Protein AF-A0A165A162-F1 (afdb_monomer)

Sequence (117 aa):
MTGFVLEFKRNYSPAMTTEPYEMFPIGEVSADNVADSTSNEQSIDDRPQDNLEHQASQIPPPRISENFRAPVNNTTNRRCQEWTTDYVRRLVDRGIIGAEALEIVQSKRDPPSHGIF

Foldseek 3Di:
DQFDADKDKPLDDPVPDPDDDDDDDLFDFPCQQPDDDPDNDIDMDRDDDGNLSVLLNPQDGGGHAPDPQDFADPPRRHDPLNSVLVSQVSCCVVVRGPPSSNVRSVVPDDGSNPPRD

Nearest PDB structures (foldseek):
  4ow3-assembly1_A  TM=2.867E-01  e=7.944E+00  Bacillus thermoproteolyticus

Structure (mmCIF, N/CA/C/O backbone):
data_AF-A0A165A162-F1
#
_entry.id   AF-A0A165A162-F1
#
loop_
_atom_site.group_PDB
_atom_site.id
_atom_site.type_symbol
_atom_site.label_atom_id
_atom_site.label_alt_id
_atom_site.label_comp_id
_atom_site.label_asym_id
_atom_site.label_entity_id
_atom_site.label_seq_id
_atom_site.pdbx_PDB_ins_code
_atom_site.Cartn_x
_atom_site.Cartn_y
_atom_site.Cartn_z
_atom_site.occupancy
_atom_site.B_iso_or_equiv
_atom_site.auth_seq_id
_atom_site.auth_comp_id
_atom_site.auth_asym_id
_atom_site.auth_atom_id
_atom_site.pdbx_PDB_model_num
ATOM 1 N N . MET A 1 1 ? 20.531 -2.795 6.916 1.00 46.84 1 MET A N 1
ATOM 2 C CA . MET A 1 1 ? 19.401 -3.147 6.031 1.00 46.84 1 MET A CA 1
ATOM 3 C C . MET A 1 1 ? 19.727 -2.645 4.638 1.00 46.84 1 MET A C 1
ATOM 5 O O . MET A 1 1 ? 20.067 -1.480 4.507 1.00 46.84 1 MET A O 1
ATOM 9 N N . THR A 1 2 ? 19.694 -3.513 3.631 1.00 56.12 2 THR A N 1
ATOM 10 C CA . THR A 1 2 ? 19.999 -3.184 2.227 1.00 56.12 2 THR A CA 1
ATOM 11 C C . THR A 1 2 ? 18.777 -3.557 1.383 1.00 56.12 2 THR A C 1
ATOM 13 O O . THR A 1 2 ? 18.677 -4.667 0.868 1.00 56.12 2 THR A O 1
ATOM 16 N N . GLY A 1 3 ? 17.787 -2.660 1.341 1.00 70.25 3 GLY A N 1
ATOM 17 C CA . GLY A 1 3 ? 16.487 -2.852 0.684 1.00 70.25 3 GLY A CA 1
ATOM 18 C C . GLY A 1 3 ? 15.443 -1.844 1.178 1.00 70.25 3 GLY A C 1
ATOM 19 O O . GLY A 1 3 ? 15.779 -0.962 1.968 1.00 70.25 3 GLY A O 1
ATOM 20 N N . PHE A 1 4 ? 14.194 -1.983 0.726 1.00 80.81 4 PHE A N 1
ATOM 21 C CA . PHE A 1 4 ? 13.066 -1.197 1.234 1.00 80.81 4 PHE A CA 1
ATOM 22 C C . PHE A 1 4 ? 12.496 -1.827 2.511 1.00 80.81 4 PHE A C 1
ATOM 24 O O . PHE A 1 4 ? 12.559 -3.044 2.697 1.00 80.81 4 PHE A O 1
ATOM 31 N N . VAL A 1 5 ? 11.921 -0.997 3.379 1.00 86.94 5 VAL A N 1
ATOM 32 C CA . VAL A 1 5 ? 11.206 -1.415 4.591 1.00 86.94 5 VAL A CA 1
ATOM 33 C C . VAL A 1 5 ? 9.775 -0.884 4.531 1.00 86.94 5 VAL A C 1
ATOM 35 O O . VAL A 1 5 ? 9.530 0.163 3.932 1.00 86.94 5 VAL A O 1
ATOM 38 N N . LEU A 1 6 ? 8.825 -1.643 5.080 1.00 91.56 6 LEU A N 1
ATOM 39 C CA . LEU A 1 6 ? 7.448 -1.183 5.235 1.00 91.56 6 LE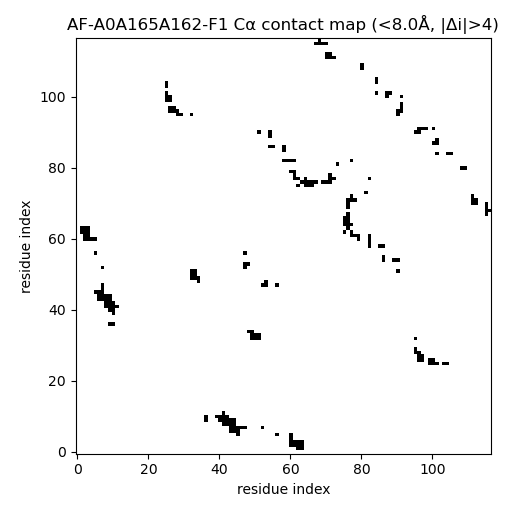U A CA 1
ATOM 40 C C . LEU A 1 6 ? 7.364 -0.321 6.494 1.00 91.56 6 LEU A C 1
ATOM 42 O O . LEU A 1 6 ? 7.718 -0.788 7.572 1.00 91.56 6 LEU A O 1
ATOM 46 N N . GLU A 1 7 ? 6.877 0.904 6.340 1.00 94.06 7 GLU A N 1
ATOM 47 C CA . GLU A 1 7 ? 6.670 1.851 7.433 1.00 94.06 7 GLU A CA 1
ATOM 48 C C . GLU A 1 7 ? 5.220 2.330 7.432 1.00 94.06 7 GLU A C 1
ATOM 50 O O . GLU A 1 7 ? 4.648 2.621 6.376 1.00 94.06 7 GLU A O 1
ATOM 55 N N . PHE A 1 8 ? 4.653 2.467 8.624 1.00 93.38 8 PHE A N 1
ATOM 56 C CA . PHE A 1 8 ? 3.365 3.094 8.862 1.00 93.38 8 PHE A CA 1
ATOM 57 C C . PHE A 1 8 ? 3.596 4.484 9.444 1.00 93.38 8 PHE A C 1
ATOM 59 O O . PHE A 1 8 ? 4.227 4.648 10.490 1.00 93.38 8 PHE A O 1
ATOM 66 N N . LYS A 1 9 ? 3.099 5.503 8.741 1.00 92.25 9 LYS A N 1
ATOM 67 C CA . LYS A 1 9 ? 3.193 6.904 9.162 1.00 92.25 9 LYS A CA 1
ATOM 68 C C . LYS A 1 9 ? 1.881 7.313 9.825 1.00 92.25 9 LYS A C 1
ATOM 70 O O . LYS A 1 9 ? 0.869 7.470 9.145 1.00 92.25 9 LYS A O 1
ATOM 75 N N . ARG A 1 10 ? 1.892 7.489 11.145 1.00 92.06 10 ARG A N 1
ATOM 76 C CA . ARG A 1 10 ? 0.715 7.871 11.939 1.00 92.06 10 ARG A CA 1
ATOM 77 C C . ARG A 1 10 ? 0.502 9.378 11.883 1.00 92.06 10 ARG A C 1
ATOM 79 O O . ARG A 1 10 ? 1.471 10.137 11.920 1.00 92.06 10 ARG A O 1
ATOM 86 N N . AS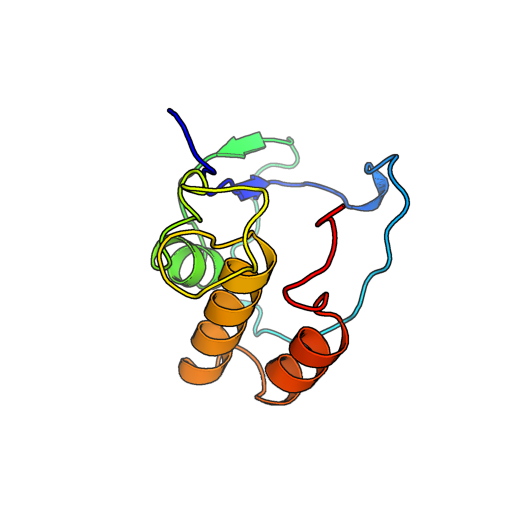N A 1 11 ? -0.760 9.809 11.809 1.00 90.12 11 ASN A N 1
ATOM 87 C CA . ASN A 1 11 ? -1.153 11.228 11.768 1.00 90.12 11 ASN A CA 1
ATOM 88 C C . ASN A 1 11 ? -0.425 12.042 10.679 1.00 90.12 11 ASN A C 1
ATOM 90 O O . ASN A 1 11 ? -0.198 13.250 10.804 1.00 90.12 11 ASN A O 1
ATOM 94 N N . TYR A 1 12 ? -0.018 11.367 9.604 1.00 89.44 12 TYR A N 1
ATOM 95 C CA . TYR A 1 12 ? 0.668 11.990 8.488 1.00 89.44 12 TYR A CA 1
ATOM 96 C C . TYR A 1 12 ? -0.342 12.662 7.561 1.00 89.44 12 TYR A C 1
ATOM 98 O O . TYR A 1 12 ? -1.301 12.038 7.111 1.00 89.44 12 TYR A O 1
ATOM 106 N N . SER A 1 13 ? -0.101 13.935 7.247 1.00 87.81 13 SER A N 1
ATOM 107 C CA . SER A 1 13 ? -0.890 14.671 6.264 1.00 87.81 13 SER A CA 1
ATOM 108 C C . SER A 1 13 ? -0.134 14.739 4.936 1.00 87.81 13 SER A C 1
ATOM 110 O O . SER A 1 13 ? 0.971 15.290 4.909 1.00 87.81 13 SER A O 1
ATOM 112 N N . PRO A 1 14 ? -0.719 14.268 3.817 1.00 86.44 14 PRO A N 1
ATOM 113 C CA . PRO A 1 14 ? -0.118 14.410 2.490 1.00 86.44 14 PRO A CA 1
ATOM 114 C C . PRO A 1 14 ? 0.217 15.860 2.116 1.00 86.44 14 PRO A C 1
ATOM 116 O O . PRO A 1 14 ? 1.162 16.095 1.367 1.00 86.44 14 PRO A O 1
ATOM 119 N N . ALA A 1 15 ? -0.493 16.844 2.687 1.00 87.12 15 ALA A N 1
ATOM 120 C CA . ALA A 1 15 ? -0.229 18.271 2.488 1.00 87.12 15 ALA A CA 1
ATOM 121 C C . ALA A 1 15 ? 1.154 18.727 2.992 1.00 87.12 15 ALA A C 1
ATOM 123 O O . ALA A 1 15 ? 1.602 19.815 2.647 1.00 87.12 15 ALA A O 1
ATOM 124 N N . MET A 1 16 ? 1.833 17.909 3.800 1.00 85.69 16 MET A N 1
ATOM 125 C CA . MET A 1 16 ? 3.195 18.175 4.267 1.00 85.69 16 MET A CA 1
ATOM 126 C C . MET A 1 16 ? 4.270 17.766 3.254 1.00 85.69 16 MET A C 1
ATOM 128 O O . MET A 1 16 ? 5.442 18.085 3.450 1.00 85.69 16 MET A O 1
ATOM 132 N N . THR A 1 17 ? 3.898 17.053 2.189 1.00 86.62 17 THR A N 1
ATOM 133 C CA . THR A 1 17 ? 4.817 16.676 1.109 1.00 86.62 17 THR A CA 1
ATOM 134 C C . THR A 1 17 ? 5.172 17.908 0.288 1.00 86.62 17 THR A C 1
ATOM 136 O O . THR A 1 17 ? 4.288 18.592 -0.223 1.00 86.62 17 THR A O 1
ATOM 139 N N . THR A 1 18 ? 6.466 18.195 0.158 1.00 88.31 18 THR A N 1
ATOM 140 C CA . THR A 1 18 ? 6.972 19.303 -0.670 1.00 88.31 18 THR A CA 1
ATOM 141 C C . THR A 1 18 ? 7.130 18.913 -2.136 1.00 88.31 18 THR A C 1
ATOM 143 O O . THR A 1 18 ? 7.099 19.774 -3.014 1.00 88.31 18 THR A O 1
ATOM 146 N N . GLU A 1 19 ? 7.311 17.623 -2.406 1.00 90.00 19 GLU A N 1
ATOM 147 C CA . GLU A 1 19 ? 7.393 17.076 -3.755 1.00 90.00 19 GLU A CA 1
ATOM 148 C C . GLU A 1 19 ? 6.014 17.125 -4.432 1.00 90.00 19 GLU A C 1
ATOM 150 O O . GLU A 1 19 ? 5.007 16.829 -3.785 1.00 90.00 19 GLU A O 1
ATOM 155 N N . PRO A 1 20 ? 5.934 17.482 -5.727 1.00 89.94 20 PRO A N 1
ATOM 156 C CA . PRO A 1 20 ? 4.675 17.455 -6.459 1.00 89.94 20 PRO A CA 1
ATOM 157 C C . PRO A 1 20 ? 4.066 16.051 -6.469 1.00 89.94 20 PRO A C 1
ATOM 159 O O . PRO A 1 20 ? 4.744 15.079 -6.804 1.00 89.94 20 PRO A O 1
ATOM 162 N N . TYR A 1 21 ? 2.777 15.957 -6.153 1.00 89.94 21 TYR A N 1
ATOM 163 C CA . TYR A 1 21 ? 2.033 14.703 -6.177 1.00 89.94 21 TYR A CA 1
ATO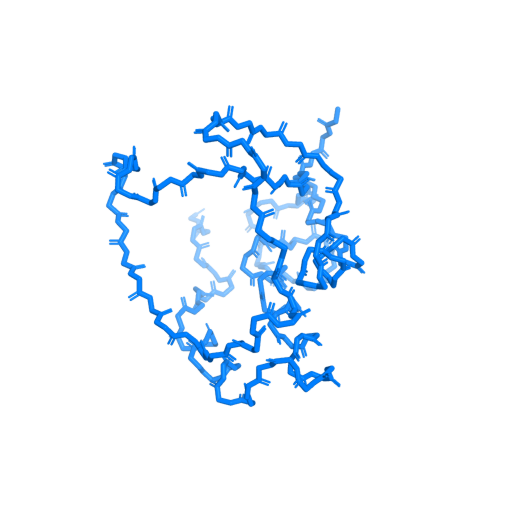M 164 C C . TYR A 1 21 ? 0.624 14.900 -6.735 1.00 89.94 21 TYR A C 1
ATOM 166 O O . TYR A 1 21 ? 0.083 16.006 -6.753 1.00 89.94 21 TYR A O 1
ATOM 174 N N . GLU A 1 22 ? 0.022 13.794 -7.161 1.00 90.88 22 GLU A N 1
ATOM 175 C CA . GLU A 1 22 ? -1.383 13.709 -7.543 1.00 90.88 22 GLU A CA 1
ATOM 176 C C . GLU A 1 22 ? -2.049 12.608 -6.712 1.00 90.88 22 GLU A C 1
ATOM 178 O O . GLU A 1 22 ? -1.437 11.575 -6.431 1.00 90.88 22 GLU A O 1
ATOM 183 N N . MET A 1 23 ? -3.293 12.838 -6.288 1.00 91.56 23 MET A N 1
ATOM 184 C CA . MET A 1 23 ? -4.076 11.856 -5.539 1.00 91.56 23 MET A CA 1
ATOM 185 C C . MET A 1 23 ? -5.157 11.264 -6.430 1.00 91.56 23 MET A C 1
ATOM 187 O O . MET A 1 23 ? -5.980 11.989 -6.985 1.00 91.56 23 MET A O 1
ATOM 191 N N . PHE A 1 24 ? -5.183 9.937 -6.505 1.00 92.94 24 PHE A N 1
ATOM 192 C CA . PHE A 1 24 ? -6.219 9.190 -7.203 1.00 92.94 24 PHE A CA 1
ATOM 193 C C . PHE A 1 24 ? -7.001 8.349 -6.192 1.00 92.94 24 PHE A C 1
ATOM 195 O O . PHE A 1 24 ? -6.400 7.479 -5.557 1.00 92.94 24 PHE A O 1
ATOM 202 N N . PRO A 1 25 ? -8.315 8.578 -6.019 1.00 94.38 25 PRO A N 1
ATOM 203 C CA . PRO A 1 25 ? -9.138 7.683 -5.218 1.00 94.38 25 PRO A CA 1
ATOM 204 C C . PRO A 1 25 ? -9.234 6.331 -5.931 1.00 94.38 25 PRO A C 1
ATOM 206 O O . PRO A 1 25 ? -9.555 6.277 -7.116 1.00 94.38 25 PRO A O 1
ATOM 209 N N . ILE A 1 26 ? -8.932 5.248 -5.214 1.00 95.81 26 ILE A N 1
ATOM 210 C CA . ILE A 1 26 ? -8.974 3.882 -5.764 1.00 95.81 26 ILE A CA 1
ATOM 211 C C . ILE A 1 26 ? -10.162 3.064 -5.250 1.00 95.81 26 ILE A C 1
ATOM 213 O O . ILE A 1 26 ? -10.449 2.016 -5.809 1.00 95.81 26 ILE A O 1
ATOM 217 N N . GLY A 1 27 ? -10.836 3.520 -4.193 1.00 93.94 27 GLY A N 1
ATOM 218 C CA . GLY A 1 27 ? -11.974 2.831 -3.595 1.00 93.94 27 GLY A CA 1
ATOM 219 C C . GLY A 1 27 ? -12.322 3.385 -2.217 1.00 93.94 27 GLY A C 1
ATOM 220 O O . GLY A 1 27 ? -11.629 4.258 -1.689 1.00 93.94 27 GLY A O 1
ATOM 221 N N . GLU A 1 28 ? -13.392 2.850 -1.644 1.00 94.56 28 GLU A N 1
ATOM 222 C CA . GLU A 1 28 ? -13.843 3.140 -0.283 1.00 94.56 28 GLU A CA 1
ATOM 223 C C . GLU A 1 28 ? -13.590 1.931 0.618 1.00 94.56 28 GLU A C 1
ATOM 225 O O . GLU A 1 28 ? -13.571 0.790 0.153 1.00 94.56 28 GLU A O 1
ATOM 230 N N . VAL A 1 29 ? -13.399 2.178 1.914 1.00 94.75 29 VAL A N 1
ATOM 231 C CA . VAL A 1 29 ? -13.195 1.130 2.916 1.00 94.75 29 VAL A CA 1
ATOM 232 C C . VAL A 1 29 ? -14.173 1.321 4.070 1.00 94.75 29 VAL A C 1
ATOM 234 O O . VAL A 1 29 ? -14.445 2.455 4.465 1.00 94.75 29 VAL A O 1
ATOM 237 N N . SER A 1 30 ? -14.694 0.226 4.636 1.00 94.88 30 SER A N 1
ATOM 238 C CA . SER A 1 30 ? -15.452 0.322 5.893 1.00 94.88 30 SE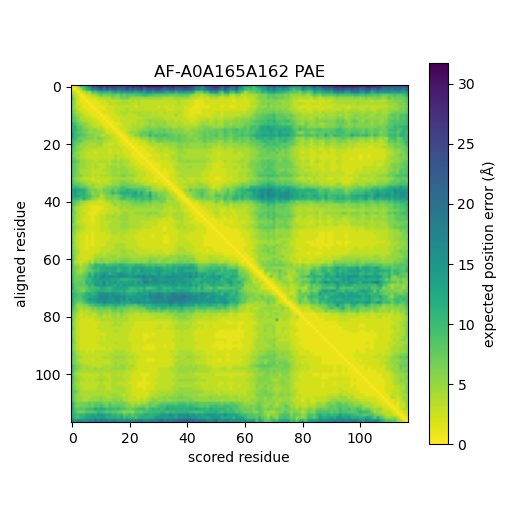R A CA 1
ATOM 239 C C . SER A 1 30 ? -14.541 0.827 7.010 1.00 94.88 30 SER A C 1
ATOM 241 O O . SER A 1 30 ? -13.411 0.347 7.138 1.00 94.88 30 SER A O 1
ATOM 243 N N . ALA A 1 31 ? -15.068 1.722 7.849 1.00 94.06 31 ALA A N 1
ATOM 244 C CA . ALA A 1 31 ? -14.395 2.207 9.050 1.00 94.06 31 ALA A CA 1
ATOM 245 C C . ALA A 1 31 ? -13.961 1.061 9.982 1.00 94.06 31 ALA A C 1
ATOM 247 O O . ALA A 1 31 ? -12.938 1.179 10.638 1.00 94.06 31 ALA A O 1
ATOM 248 N N . ASP A 1 32 ? -14.647 -0.088 9.963 1.00 93.62 32 ASP A N 1
ATOM 249 C CA . ASP A 1 32 ? -14.261 -1.272 10.751 1.00 93.62 32 ASP A CA 1
ATOM 250 C C . ASP A 1 32 ? -12.872 -1.832 10.386 1.00 93.62 32 ASP A C 1
ATOM 252 O O . ASP A 1 32 ? -12.287 -2.609 11.140 1.00 93.62 32 ASP A O 1
ATOM 256 N N . ASN A 1 33 ? -12.344 -1.478 9.209 1.00 92.88 33 ASN A N 1
ATOM 257 C CA . ASN A 1 33 ? -11.015 -1.890 8.759 1.00 92.88 33 ASN A CA 1
ATOM 258 C C . ASN A 1 33 ? -9.909 -0.899 9.137 1.00 92.88 33 ASN A C 1
ATOM 260 O O . ASN A 1 33 ? -8.746 -1.201 8.866 1.00 92.88 33 ASN A O 1
ATOM 264 N N . VAL A 1 34 ? -10.259 0.253 9.719 1.00 92.50 34 VAL A N 1
ATOM 265 C CA . VAL A 1 34 ? -9.350 1.361 10.030 1.00 92.50 34 VAL A CA 1
ATOM 266 C C . VAL A 1 34 ? -9.372 1.610 11.534 1.00 92.50 34 VAL A C 1
ATOM 268 O O . VAL A 1 34 ? -10.432 1.744 12.137 1.00 92.50 34 VAL A O 1
ATOM 271 N N . ALA A 1 35 ? -8.197 1.666 12.154 1.00 89.69 35 ALA A N 1
ATOM 272 C CA . ALA A 1 35 ? -8.089 2.010 13.565 1.00 89.69 35 ALA A CA 1
ATOM 273 C C . ALA A 1 35 ? -7.942 3.527 13.720 1.00 89.69 35 ALA A C 1
ATOM 275 O O . ALA A 1 35 ? -7.078 4.143 13.095 1.00 89.69 35 ALA A O 1
ATOM 276 N N . ASP A 1 36 ? -8.747 4.121 14.599 1.00 85.94 36 ASP A N 1
ATOM 277 C CA . ASP A 1 36 ? -8.574 5.520 14.975 1.00 85.94 36 ASP A CA 1
ATOM 278 C C . ASP A 1 36 ? -7.333 5.692 15.857 1.00 85.94 36 ASP A C 1
ATOM 280 O O . ASP A 1 36 ? -7.114 4.963 16.831 1.00 85.94 36 ASP A O 1
ATOM 284 N N . SER A 1 37 ? -6.521 6.699 15.537 1.00 82.12 37 SER A N 1
ATOM 285 C CA . SER A 1 37 ? -5.367 7.050 16.359 1.00 82.12 37 SER A CA 1
ATOM 286 C C . SER A 1 37 ? -5.817 7.676 17.681 1.00 82.12 37 SER A C 1
ATOM 288 O O . SER A 1 37 ? -6.615 8.610 17.712 1.00 82.12 37 SER A O 1
ATOM 290 N N . THR A 1 38 ? -5.249 7.206 18.793 1.00 83.00 38 THR A N 1
ATOM 291 C CA . THR A 1 38 ? -5.484 7.773 20.135 1.00 83.00 38 THR A CA 1
ATOM 292 C C . THR A 1 38 ? -4.618 9.001 20.432 1.00 83.00 38 THR A C 1
ATOM 294 O O . THR A 1 38 ? -4.837 9.686 21.431 1.00 83.00 38 THR A O 1
ATOM 297 N N . SER A 1 39 ? -3.636 9.286 19.573 1.00 84.81 39 SER A N 1
ATOM 298 C CA . SER A 1 39 ? -2.730 10.434 19.659 1.00 84.81 39 SER A CA 1
ATOM 299 C C . SER A 1 39 ? -2.826 11.290 18.399 1.00 84.81 39 SER A C 1
ATOM 301 O O . SER A 1 39 ? -3.081 10.768 17.317 1.00 84.81 39 SER A O 1
ATOM 303 N N . ASN A 1 40 ? -2.558 12.589 18.532 1.00 85.06 40 ASN A N 1
ATOM 304 C CA . ASN A 1 40 ? -2.413 13.515 17.403 1.00 85.06 40 ASN A CA 1
ATOM 305 C C . ASN A 1 40 ? -0.945 13.714 16.989 1.00 85.06 40 ASN A C 1
ATOM 307 O O . ASN A 1 40 ? -0.656 14.473 16.066 1.00 85.06 40 ASN A O 1
ATOM 311 N N . GLU A 1 41 ? -0.004 13.080 17.692 1.00 89.50 41 GLU A N 1
ATOM 312 C CA . GLU A 1 41 ? 1.421 13.203 17.400 1.00 89.50 41 GLU A CA 1
ATOM 313 C C . GLU A 1 41 ? 1.805 12.375 16.177 1.00 89.50 41 GLU A C 1
ATOM 315 O O . GLU A 1 41 ? 1.341 11.249 15.988 1.00 89.50 41 GLU A O 1
ATOM 320 N N . GLN A 1 42 ? 2.686 12.927 15.347 1.00 90.44 42 GLN A N 1
ATOM 321 C CA . GLN A 1 42 ? 3.234 12.191 14.218 1.00 90.44 42 GLN A CA 1
ATOM 322 C C . GLN A 1 42 ? 4.257 11.176 14.694 1.00 90.44 42 GLN A C 1
ATOM 324 O O . GLN A 1 42 ? 5.159 11.494 15.469 1.00 90.44 42 GLN A O 1
ATOM 329 N N . SER A 1 43 ? 4.144 9.964 14.174 1.00 91.44 43 SER A N 1
ATOM 330 C CA . SER A 1 43 ? 5.101 8.904 14.440 1.00 91.44 43 SER A CA 1
ATOM 331 C C . SER A 1 43 ? 5.275 8.018 13.216 1.00 91.44 43 SER A C 1
ATOM 333 O O . SER A 1 43 ? 4.453 8.005 12.296 1.00 91.44 43 SER A O 1
ATOM 335 N N . ILE A 1 44 ? 6.397 7.305 13.197 1.00 92.62 44 ILE A N 1
ATOM 336 C CA . ILE A 1 44 ? 6.708 6.290 12.199 1.00 92.62 44 ILE A CA 1
ATOM 337 C C . ILE A 1 44 ? 7.004 5.007 12.963 1.00 92.62 44 ILE A C 1
ATOM 339 O O . ILE A 1 44 ? 7.810 5.014 13.897 1.00 92.62 44 ILE A O 1
ATOM 343 N N . ASP A 1 45 ? 6.344 3.925 12.575 1.00 92.81 45 ASP A N 1
ATOM 344 C CA . ASP A 1 45 ? 6.556 2.594 13.131 1.00 92.81 45 ASP A CA 1
ATOM 345 C C . ASP A 1 45 ? 6.431 1.512 12.050 1.00 92.81 45 ASP A C 1
ATOM 347 O O . ASP A 1 45 ? 6.146 1.795 10.887 1.00 92.81 45 ASP A O 1
ATOM 351 N N . ASP A 1 46 ? 6.684 0.264 12.431 1.00 92.06 46 ASP A N 1
ATOM 352 C CA . ASP A 1 46 ? 6.606 -0.923 11.578 1.00 92.06 46 ASP A CA 1
ATOM 353 C C . ASP A 1 46 ? 5.555 -1.934 12.073 1.00 92.06 46 ASP A C 1
ATOM 355 O O . ASP A 1 46 ? 5.528 -3.088 11.633 1.00 92.06 46 ASP A O 1
ATOM 359 N N . ARG A 1 47 ? 4.681 -1.525 13.004 1.00 93.38 47 ARG A N 1
ATOM 360 C CA . ARG A 1 47 ? 3.736 -2.418 13.681 1.00 93.38 47 ARG A CA 1
ATOM 361 C C . ARG A 1 47 ? 2.326 -2.203 13.138 1.00 93.38 47 ARG A C 1
ATOM 363 O O . ARG A 1 47 ? 1.745 -1.158 13.409 1.00 93.38 47 ARG A O 1
ATOM 370 N N . PRO A 1 48 ? 1.742 -3.185 12.432 1.00 94.06 48 PRO A N 1
ATOM 371 C CA . PRO A 1 48 ? 0.384 -3.050 11.923 1.00 94.06 48 PRO A CA 1
ATOM 372 C C . PRO A 1 48 ? -0.633 -2.984 13.071 1.00 94.06 48 PRO A C 1
ATOM 374 O O . PRO A 1 48 ? -0.531 -3.755 14.029 1.00 94.06 48 PRO A O 1
ATOM 377 N N . GLN A 1 49 ? -1.599 -2.072 12.962 1.00 93.50 49 GLN A N 1
ATOM 378 C CA . GLN A 1 49 ? -2.657 -1.839 13.952 1.00 93.50 49 GLN A CA 1
ATOM 379 C C . GLN A 1 49 ? -4.047 -2.182 13.419 1.00 93.50 49 GLN A C 1
ATOM 381 O O . GLN A 1 49 ? -4.860 -2.748 14.149 1.00 93.50 49 GLN A O 1
ATOM 386 N N . ASP A 1 50 ? -4.321 -1.845 12.161 1.00 93.94 50 ASP A N 1
ATOM 387 C CA . ASP A 1 50 ? -5.624 -2.052 11.538 1.00 93.94 50 ASP A CA 1
ATOM 388 C C . ASP A 1 50 ? -5.601 -3.163 10.478 1.00 93.94 50 ASP A C 1
ATOM 390 O O . ASP A 1 50 ? -4.568 -3.787 10.203 1.00 93.94 50 ASP A O 1
ATOM 394 N N . ASN A 1 51 ? -6.761 -3.462 9.888 1.00 95.62 51 ASN A N 1
ATOM 395 C CA . ASN A 1 51 ? -6.857 -4.555 8.925 1.00 95.62 51 ASN A CA 1
ATOM 396 C C . ASN A 1 51 ? -6.084 -4.248 7.629 1.00 95.62 51 ASN A C 1
ATOM 398 O O . ASN A 1 51 ? -5.486 -5.158 7.047 1.00 95.62 51 ASN A O 1
ATOM 402 N N . LEU A 1 52 ? -6.051 -2.985 7.193 1.00 95.44 52 LEU A N 1
ATOM 403 C CA . LEU A 1 52 ? -5.297 -2.549 6.015 1.00 95.44 52 LEU A CA 1
ATOM 404 C C . LEU A 1 52 ? -3.797 -2.782 6.214 1.00 95.44 52 LEU A C 1
ATOM 406 O O . LEU A 1 52 ? -3.138 -3.433 5.399 1.00 95.44 52 LEU A O 1
ATOM 410 N N . GLU A 1 53 ? -3.270 -2.348 7.349 1.00 95.94 53 GLU A N 1
ATOM 411 C CA . GLU A 1 53 ? -1.873 -2.511 7.731 1.00 95.94 53 GLU A CA 1
ATOM 412 C C . GLU A 1 53 ? -1.505 -3.977 7.934 1.00 95.94 53 GLU A C 1
ATOM 414 O O . GLU A 1 53 ? -0.436 -4.430 7.505 1.00 95.94 53 GLU A O 1
ATOM 419 N N . HIS A 1 54 ? -2.411 -4.763 8.517 1.00 96.50 54 HIS A N 1
ATOM 420 C CA . HIS A 1 54 ? -2.233 -6.202 8.604 1.00 96.50 54 HIS A CA 1
ATOM 421 C C . HIS A 1 54 ? -2.139 -6.836 7.214 1.00 96.50 54 HIS A C 1
ATOM 423 O O . HIS A 1 54 ? -1.255 -7.667 7.011 1.00 96.50 54 HIS A O 1
ATOM 429 N N . GLN A 1 55 ? -2.952 -6.431 6.232 1.00 96.88 55 GLN A N 1
ATOM 430 C CA . GLN A 1 55 ? -2.796 -6.929 4.861 1.00 9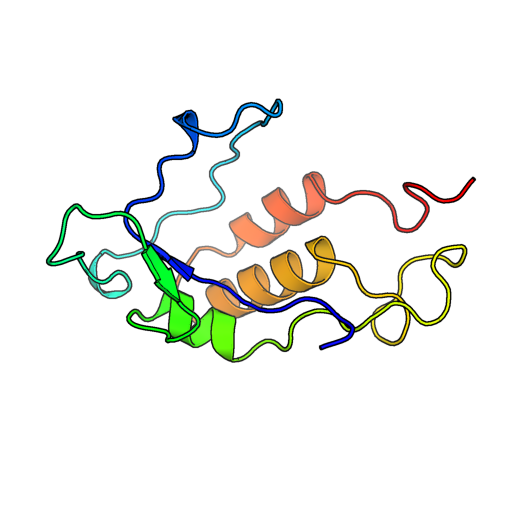6.88 55 GLN A CA 1
ATOM 431 C C . GLN A 1 55 ? -1.484 -6.459 4.213 1.00 96.88 55 GLN A C 1
ATOM 433 O O . GLN A 1 55 ? -0.839 -7.257 3.528 1.00 96.88 55 GLN A O 1
ATOM 438 N N . ALA A 1 56 ? -1.053 -5.219 4.462 1.00 95.25 56 ALA A N 1
ATOM 439 C CA . ALA A 1 56 ? 0.204 -4.672 3.951 1.00 95.25 56 ALA A CA 1
ATOM 440 C C . ALA A 1 56 ? 1.430 -5.436 4.480 1.00 95.25 56 ALA A C 1
ATOM 442 O O . ALA A 1 56 ? 2.301 -5.830 3.703 1.00 95.25 56 ALA A O 1
ATOM 443 N N . SER A 1 57 ? 1.470 -5.727 5.786 1.00 95.00 57 SER A N 1
ATOM 444 C CA . SER A 1 57 ? 2.595 -6.417 6.451 1.00 95.00 57 SER A CA 1
ATOM 445 C C . SER A 1 57 ? 2.866 -7.829 5.924 1.00 95.00 57 SER A C 1
ATOM 447 O O . SER A 1 57 ? 3.940 -8.396 6.111 1.00 95.00 57 SER A O 1
ATOM 449 N N . GLN A 1 58 ? 1.886 -8.405 5.237 1.00 95.06 58 GLN A N 1
ATOM 450 C CA . GLN A 1 58 ? 1.935 -9.758 4.707 1.00 95.06 58 GLN A CA 1
ATOM 451 C C . GLN A 1 58 ? 2.476 -9.812 3.272 1.00 95.06 58 GLN A C 1
ATOM 453 O O . GLN A 1 58 ? 2.502 -10.885 2.664 1.00 95.06 58 GLN A O 1
ATOM 458 N N . ILE A 1 59 ? 2.869 -8.666 2.713 1.00 92.44 59 ILE A N 1
ATOM 459 C CA . ILE A 1 59 ? 3.492 -8.558 1.399 1.00 92.44 59 ILE A CA 1
ATOM 460 C C . ILE A 1 59 ? 4.928 -8.093 1.619 1.00 92.44 59 ILE A C 1
ATOM 462 O O . ILE A 1 59 ? 5.145 -6.981 2.106 1.00 92.44 59 ILE A O 1
ATOM 466 N N . PRO A 1 60 ? 5.932 -8.912 1.268 1.00 88.38 60 PRO A N 1
ATOM 467 C CA . PRO A 1 60 ? 7.318 -8.552 1.510 1.00 88.38 60 PRO A CA 1
ATOM 468 C C . PRO A 1 60 ? 7.688 -7.306 0.692 1.00 88.38 60 PRO A C 1
ATOM 470 O O . PRO A 1 60 ? 7.455 -7.302 -0.523 1.00 88.38 60 PRO A O 1
ATOM 473 N N . PRO A 1 61 ? 8.286 -6.271 1.314 1.00 87.56 61 PRO A N 1
ATOM 474 C CA . PRO A 1 61 ? 8.817 -5.123 0.593 1.00 87.56 61 PRO A CA 1
ATOM 475 C C . PRO A 1 61 ? 9.803 -5.546 -0.503 1.00 87.56 61 PRO A C 1
ATOM 477 O O . PRO A 1 61 ? 10.464 -6.587 -0.377 1.00 87.56 61 PRO A O 1
ATOM 480 N N . PRO A 1 62 ? 9.945 -4.750 -1.577 1.00 84.62 62 PRO A N 1
ATOM 481 C CA . PRO A 1 62 ? 10.949 -5.017 -2.591 1.00 84.62 62 PRO A CA 1
ATOM 482 C C . PRO A 1 62 ? 12.350 -5.084 -1.975 1.00 84.62 62 PRO A C 1
ATOM 484 O O . PRO A 1 62 ? 12.743 -4.259 -1.146 1.00 84.62 62 PRO A O 1
ATOM 487 N N . ARG A 1 63 ? 13.120 -6.086 -2.397 1.00 80.56 63 ARG A N 1
ATOM 488 C CA . ARG A 1 63 ? 14.542 -6.183 -2.055 1.00 80.56 63 ARG A CA 1
ATOM 489 C C . ARG A 1 63 ? 15.343 -5.205 -2.911 1.00 80.56 63 ARG A C 1
ATOM 491 O O . ARG A 1 63 ? 14.817 -4.619 -3.854 1.00 80.56 63 ARG A O 1
ATOM 498 N N . ILE A 1 64 ? 16.622 -5.038 -2.581 1.00 77.50 64 ILE A N 1
ATOM 499 C CA . ILE A 1 64 ? 17.550 -4.343 -3.472 1.00 77.50 64 ILE A CA 1
ATOM 500 C C . ILE A 1 64 ? 17.521 -5.011 -4.855 1.00 77.50 64 ILE A C 1
ATOM 502 O O . ILE A 1 64 ? 17.602 -6.237 -4.942 1.00 77.50 64 ILE A O 1
ATOM 506 N N . SER A 1 65 ? 17.361 -4.217 -5.914 1.00 74.69 65 SER A N 1
ATOM 507 C CA . SER A 1 65 ? 17.389 -4.748 -7.276 1.00 74.69 65 SER A CA 1
ATOM 508 C C . SER A 1 65 ? 18.767 -5.332 -7.568 1.00 74.69 65 SER A C 1
ATOM 510 O O . SER A 1 65 ? 19.783 -4.685 -7.309 1.00 74.69 65 SER A O 1
ATOM 512 N N . GLU A 1 66 ? 18.810 -6.530 -8.144 1.00 74.19 66 GLU A N 1
ATOM 513 C CA . GLU A 1 66 ? 20.073 -7.153 -8.555 1.00 74.19 66 GLU A CA 1
ATOM 514 C C . GLU A 1 66 ? 20.734 -6.377 -9.702 1.00 74.19 66 GLU A C 1
ATOM 516 O O . GLU A 1 66 ? 21.959 -6.286 -9.774 1.00 74.19 66 GLU A O 1
ATOM 521 N N . ASN A 1 67 ? 19.929 -5.782 -10.589 1.00 74.81 67 ASN A N 1
ATOM 522 C CA . ASN A 1 67 ? 20.404 -4.921 -11.662 1.00 74.81 67 ASN A CA 1
ATOM 523 C C . ASN A 1 67 ? 19.429 -3.766 -11.926 1.00 74.81 67 ASN A C 1
ATOM 525 O O . ASN A 1 67 ? 18.450 -3.908 -12.656 1.00 74.81 67 ASN A O 1
ATOM 529 N N . PHE A 1 68 ? 19.752 -2.584 -11.403 1.00 66.00 68 PHE A N 1
ATOM 530 C CA . PHE A 1 68 ? 18.960 -1.363 -11.592 1.00 66.00 68 PHE A CA 1
ATOM 531 C C . PHE A 1 68 ? 18.853 -0.881 -13.049 1.00 66.00 68 PHE A C 1
ATOM 533 O O . PHE A 1 68 ? 18.009 -0.042 -13.340 1.00 66.00 68 PHE A O 1
ATOM 540 N N . ARG A 1 69 ? 19.694 -1.387 -13.965 1.00 72.75 69 ARG A N 1
ATOM 541 C CA . ARG A 1 69 ? 19.645 -1.060 -15.403 1.00 72.75 69 ARG A CA 1
ATOM 542 C C . ARG A 1 69 ? 18.864 -2.085 -16.224 1.00 72.75 69 ARG A C 1
ATOM 544 O O . ARG A 1 69 ? 18.775 -1.944 -17.440 1.00 72.75 69 ARG A O 1
ATOM 551 N N . ALA A 1 70 ? 18.346 -3.136 -15.593 1.00 75.75 70 ALA A N 1
ATOM 552 C CA . ALA A 1 70 ? 17.516 -4.128 -16.255 1.00 75.75 70 ALA A CA 1
ATOM 553 C C . ALA A 1 70 ? 16.023 -3.802 -16.069 1.00 75.75 70 ALA A C 1
ATOM 555 O O . ALA A 1 70 ? 15.648 -3.208 -15.055 1.00 75.75 70 ALA A O 1
ATOM 556 N N . PRO A 1 71 ? 15.158 -4.210 -17.017 1.00 75.06 71 PRO A N 1
ATOM 557 C CA . PRO A 1 71 ? 13.715 -4.075 -16.876 1.00 75.06 71 PRO A CA 1
ATOM 558 C C . PRO A 1 71 ? 13.190 -4.683 -15.580 1.00 75.06 71 PRO A C 1
ATOM 560 O O . PRO A 1 71 ? 13.698 -5.694 -15.080 1.00 75.06 71 PRO A O 1
ATOM 563 N N . VAL A 1 72 ? 12.125 -4.068 -15.077 1.00 74.56 72 VAL A N 1
ATOM 564 C CA . VAL A 1 72 ? 11.430 -4.528 -13.877 1.00 74.56 72 VAL A CA 1
ATOM 565 C C . VAL A 1 72 ? 10.823 -5.900 -14.109 1.00 74.56 72 VAL A C 1
ATOM 567 O O . VAL A 1 72 ? 10.218 -6.163 -15.150 1.00 74.56 72 VAL A O 1
ATOM 570 N N . ASN A 1 73 ? 10.977 -6.773 -13.121 1.00 73.75 73 ASN A N 1
ATOM 571 C CA . ASN A 1 73 ? 10.436 -8.121 -13.140 1.00 73.75 73 ASN A CA 1
ATOM 572 C C . ASN A 1 73 ? 9.863 -8.489 -11.762 1.00 73.75 73 ASN A C 1
ATOM 574 O O . ASN A 1 73 ? 10.049 -7.784 -10.770 1.00 73.75 73 ASN A O 1
ATOM 578 N N . ASN A 1 74 ? 9.160 -9.619 -11.701 1.00 70.25 74 ASN A N 1
ATOM 579 C CA . ASN A 1 74 ? 8.477 -10.061 -10.484 1.00 70.25 74 ASN A CA 1
ATOM 580 C C . ASN A 1 74 ? 9.406 -10.759 -9.470 1.00 70.25 74 ASN A C 1
ATOM 582 O O . ASN A 1 74 ? 8.910 -11.334 -8.504 1.00 70.25 74 ASN A O 1
ATOM 586 N N . THR A 1 75 ? 10.728 -10.760 -9.680 1.00 70.62 75 THR A N 1
ATOM 587 C CA . THR A 1 75 ? 11.676 -11.550 -8.877 1.00 70.62 75 THR A CA 1
ATOM 588 C C . THR A 1 75 ? 12.859 -10.724 -8.373 1.00 70.62 75 THR A C 1
ATOM 590 O O . THR A 1 75 ? 12.929 -10.425 -7.184 1.00 70.62 75 THR A O 1
ATOM 593 N N . THR A 1 76 ? 13.784 -10.353 -9.253 1.00 69.12 76 THR A N 1
ATOM 594 C CA . THR A 1 76 ? 15.105 -9.797 -8.921 1.00 69.12 76 THR A CA 1
ATOM 595 C C . THR A 1 76 ? 15.195 -8.281 -9.064 1.00 69.12 76 THR A C 1
ATOM 597 O O . THR A 1 76 ? 16.064 -7.663 -8.457 1.00 69.12 76 THR A O 1
ATOM 600 N N . ASN A 1 77 ? 14.286 -7.668 -9.827 1.00 76.00 77 ASN A N 1
ATOM 601 C CA . ASN A 1 77 ? 14.242 -6.226 -10.080 1.00 76.00 77 ASN A CA 1
ATOM 602 C C . ASN A 1 77 ? 12.826 -5.701 -9.846 1.00 76.00 77 ASN A C 1
ATOM 604 O O . ASN A 1 77 ? 12.143 -5.284 -10.779 1.00 76.00 77 ASN A O 1
ATOM 608 N N . ARG A 1 78 ? 12.365 -5.770 -8.596 1.00 82.06 78 ARG A N 1
ATOM 609 C CA . ARG A 1 78 ? 11.018 -5.354 -8.195 1.00 82.06 78 ARG A CA 1
ATOM 610 C C . ARG A 1 78 ? 11.042 -3.935 -7.615 1.00 82.06 78 ARG A C 1
ATOM 612 O O . ARG A 1 78 ? 11.953 -3.588 -6.873 1.00 82.06 78 ARG A O 1
ATOM 619 N N . ARG A 1 79 ? 10.031 -3.117 -7.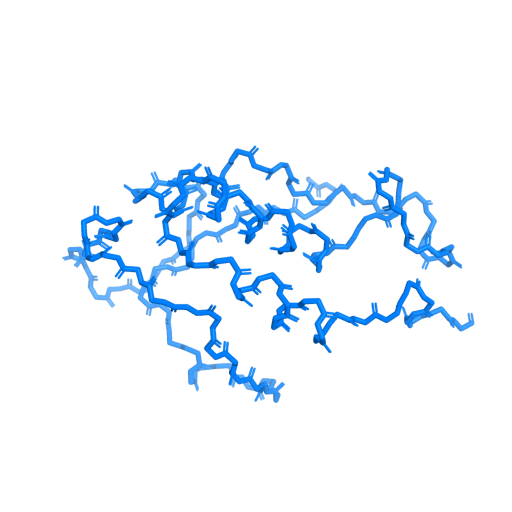925 1.00 84.88 79 ARG A N 1
ATOM 620 C CA . ARG A 1 79 ? 9.889 -1.729 -7.433 1.00 84.88 79 ARG A CA 1
ATOM 621 C C . ARG A 1 79 ? 8.718 -1.579 -6.466 1.00 84.88 79 ARG A C 1
ATOM 623 O O . ARG A 1 79 ? 7.856 -2.454 -6.391 1.00 84.88 79 ARG A O 1
ATOM 630 N N . CYS A 1 80 ? 8.645 -0.425 -5.803 1.00 85.44 80 CYS A N 1
ATOM 631 C CA . CYS A 1 80 ? 7.530 -0.062 -4.926 1.00 85.44 80 CYS A CA 1
ATOM 632 C C . CYS A 1 80 ? 6.166 -0.136 -5.633 1.00 85.44 80 CYS A C 1
ATOM 634 O O . CYS A 1 80 ? 5.224 -0.634 -5.035 1.00 85.44 80 CYS A O 1
ATOM 636 N N . GLN A 1 81 ? 6.067 0.224 -6.921 1.00 88.19 81 GLN A N 1
ATOM 637 C CA . GLN A 1 81 ? 4.816 0.094 -7.694 1.00 88.19 81 GLN A CA 1
ATOM 638 C C . GLN A 1 81 ? 4.289 -1.349 -7.768 1.00 88.19 81 GLN A C 1
ATOM 640 O O . GLN A 1 81 ? 3.078 -1.576 -7.765 1.00 88.19 81 GLN A O 1
ATOM 645 N N . GLU A 1 82 ? 5.187 -2.337 -7.764 1.00 90.00 82 GLU A N 1
ATOM 646 C CA . GLU A 1 82 ? 4.785 -3.747 -7.825 1.00 90.00 82 GLU A CA 1
ATOM 647 C C . GLU A 1 82 ? 4.354 -4.257 -6.465 1.00 90.00 82 GLU A C 1
ATOM 649 O O . GLU A 1 82 ? 3.544 -5.172 -6.359 1.00 90.00 82 GLU A O 1
ATOM 654 N N . TRP A 1 83 ? 4.906 -3.674 -5.407 1.00 92.31 83 TRP A N 1
ATOM 655 C CA . TRP A 1 83 ? 4.399 -3.884 -4.063 1.00 92.31 83 TRP A CA 1
ATOM 656 C C . TRP A 1 83 ? 3.005 -3.262 -3.909 1.00 92.31 83 TRP A C 1
ATOM 658 O O . TRP A 1 83 ? 2.092 -3.945 -3.458 1.00 92.31 83 TRP A O 1
ATOM 668 N N . THR A 1 84 ? 2.801 -2.026 -4.384 1.00 93.00 84 THR A N 1
ATOM 669 C CA . THR A 1 84 ? 1.495 -1.347 -4.361 1.00 93.00 84 THR A CA 1
ATOM 670 C C . THR A 1 84 ? 0.430 -2.138 -5.115 1.00 93.00 84 THR A C 1
ATOM 672 O O . THR A 1 84 ? -0.675 -2.312 -4.610 1.00 93.00 84 THR A O 1
ATOM 675 N N . THR A 1 85 ? 0.762 -2.672 -6.293 1.00 94.00 85 THR A N 1
ATOM 676 C CA . THR A 1 85 ? -0.177 -3.480 -7.087 1.00 94.00 85 THR A CA 1
ATOM 677 C C . THR A 1 85 ? -0.570 -4.771 -6.363 1.00 94.00 85 THR A C 1
ATOM 679 O O . THR A 1 85 ? -1.749 -5.118 -6.320 1.00 94.00 85 THR A O 1
ATOM 682 N N . ASP A 1 86 ? 0.391 -5.470 -5.750 1.00 94.88 86 ASP A N 1
ATOM 683 C CA . ASP A 1 86 ? 0.101 -6.678 -4.966 1.00 94.88 86 ASP A CA 1
ATOM 684 C C . ASP A 1 86 ? -0.722 -6.369 -3.714 1.00 94.88 86 ASP A C 1
ATOM 686 O O . ASP A 1 86 ? -1.600 -7.151 -3.345 1.00 94.88 86 ASP A O 1
ATOM 690 N N . TYR A 1 87 ? -0.472 -5.223 -3.080 1.00 96.12 87 TYR A N 1
ATOM 691 C CA . TYR A 1 87 ? -1.248 -4.766 -1.936 1.00 96.12 87 TYR A CA 1
ATOM 692 C C . TYR A 1 87 ? -2.702 -4.508 -2.306 1.00 96.12 87 TYR A C 1
ATOM 694 O O . TYR A 1 87 ? -3.598 -5.073 -1.682 1.00 96.12 87 TYR A O 1
ATOM 702 N N . VAL A 1 88 ? -2.943 -3.760 -3.379 1.00 96.75 88 VAL A N 1
ATOM 703 C CA . VAL A 1 88 ? -4.303 -3.488 -3.856 1.00 96.75 88 VAL A CA 1
ATOM 704 C C . VAL A 1 88 ? -5.006 -4.773 -4.291 1.00 96.75 88 VAL A C 1
ATOM 706 O O . VAL A 1 88 ? -6.152 -4.984 -3.905 1.00 96.75 88 VAL A O 1
ATOM 709 N N . ARG A 1 89 ? -4.316 -5.693 -4.982 1.00 96.88 89 ARG A N 1
ATOM 710 C CA . ARG A 1 89 ? -4.878 -7.016 -5.312 1.00 96.88 89 ARG A CA 1
ATOM 711 C C . ARG A 1 89 ? -5.313 -7.768 -4.062 1.00 96.88 89 ARG A C 1
ATOM 713 O O . ARG A 1 89 ? -6.420 -8.287 -4.019 1.00 96.88 89 ARG A O 1
ATOM 720 N N . ARG A 1 90 ? -4.477 -7.780 -3.025 1.00 97.19 90 ARG A N 1
ATOM 721 C CA . ARG A 1 90 ? -4.806 -8.439 -1.763 1.00 97.19 90 ARG A CA 1
ATOM 722 C C . ARG A 1 90 ? -6.029 -7.823 -1.086 1.00 97.19 90 ARG A C 1
ATOM 724 O O . ARG A 1 90 ? -6.837 -8.566 -0.538 1.00 97.19 90 ARG A O 1
ATOM 731 N N . LEU A 1 91 ? -6.169 -6.498 -1.099 1.00 97.12 91 LEU A N 1
ATOM 732 C CA . LEU A 1 91 ? -7.348 -5.836 -0.534 1.00 97.12 91 LEU A CA 1
ATOM 733 C C . LEU A 1 91 ? -8.627 -6.222 -1.290 1.00 97.12 91 LEU A C 1
ATOM 735 O O . LEU A 1 91 ? -9.638 -6.512 -0.650 1.00 97.12 91 LEU A O 1
ATOM 739 N N . VAL A 1 92 ? -8.560 -6.304 -2.622 1.00 96.81 92 VAL A N 1
ATOM 740 C CA . VAL A 1 92 ? -9.666 -6.781 -3.471 1.00 96.81 92 VAL A CA 1
ATOM 741 C C . VAL A 1 92 ? -10.004 -8.243 -3.175 1.00 96.81 92 VAL A C 1
ATOM 743 O O . VAL A 1 92 ? -11.163 -8.564 -2.929 1.00 96.81 92 VAL A O 1
ATOM 746 N N . ASP A 1 93 ? -9.003 -9.125 -3.104 1.00 96.94 93 ASP A N 1
ATOM 747 C CA . ASP A 1 93 ? -9.197 -10.555 -2.811 1.00 96.94 93 ASP A CA 1
ATOM 748 C C . ASP A 1 93 ? -9.829 -10.791 -1.426 1.00 96.94 93 ASP A C 1
ATOM 750 O O . ASP A 1 93 ? -10.478 -11.811 -1.188 1.00 96.94 93 ASP A O 1
ATOM 754 N N . ARG A 1 94 ? -9.633 -9.854 -0.490 1.00 96.31 94 ARG A N 1
ATOM 755 C CA . A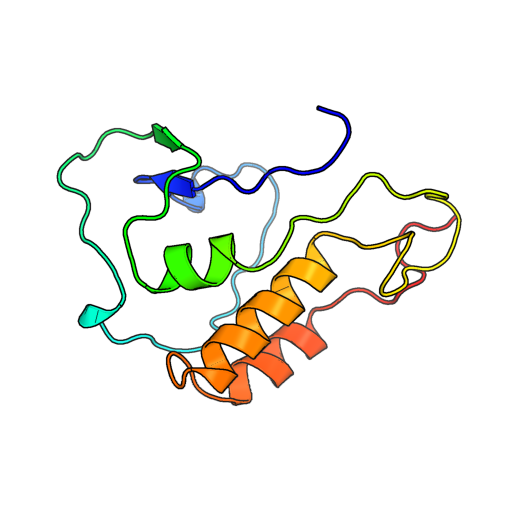RG A 1 94 ? -10.245 -9.867 0.847 1.00 96.31 94 ARG A CA 1
ATOM 756 C C . ARG A 1 94 ? -11.589 -9.145 0.918 1.00 96.31 94 ARG A C 1
ATOM 758 O O . ARG A 1 94 ? -12.181 -9.128 1.993 1.00 96.31 94 ARG A O 1
ATOM 765 N N . GLY A 1 95 ? -12.064 -8.573 -0.187 1.00 95.50 95 GLY A N 1
ATOM 766 C CA . GLY A 1 95 ? -13.308 -7.807 -0.242 1.00 95.50 95 GLY A CA 1
ATOM 767 C C . GLY A 1 95 ? -13.272 -6.523 0.591 1.00 95.50 95 GLY A C 1
ATOM 768 O O . GLY A 1 95 ? -14.318 -6.059 1.030 1.00 95.50 95 GLY A O 1
ATOM 769 N N . ILE A 1 96 ? -12.077 -5.982 0.854 1.00 96.75 96 ILE A N 1
ATOM 770 C CA . ILE A 1 96 ? -11.893 -4.757 1.644 1.00 96.75 96 ILE A CA 1
ATOM 771 C C . ILE A 1 96 ? -12.160 -3.515 0.782 1.00 96.75 96 ILE A C 1
ATOM 773 O O . ILE A 1 96 ? -12.698 -2.533 1.283 1.00 96.75 96 ILE A O 1
ATOM 777 N N . ILE A 1 97 ? -11.813 -3.582 -0.506 1.00 97.00 97 ILE A N 1
ATOM 778 C CA . ILE A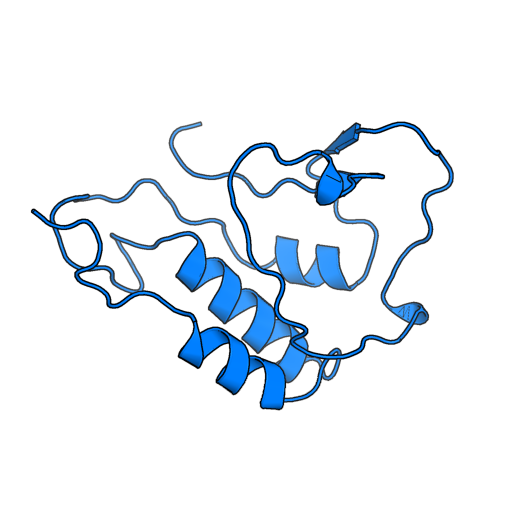 1 97 ? -12.108 -2.568 -1.529 1.00 97.00 97 ILE A CA 1
ATOM 779 C C . ILE A 1 97 ? -12.653 -3.249 -2.793 1.00 97.00 97 ILE A C 1
ATOM 781 O O . ILE A 1 97 ? -12.479 -4.458 -2.974 1.00 97.00 97 ILE A O 1
ATOM 785 N N . GLY A 1 98 ? -13.296 -2.477 -3.670 1.00 96.12 98 GLY A N 1
ATOM 786 C CA . GLY A 1 98 ? -13.840 -2.972 -4.933 1.00 96.12 98 GLY A CA 1
ATOM 787 C C . GLY A 1 98 ? -12.771 -3.290 -5.987 1.00 96.12 98 GLY A C 1
ATOM 788 O O . GLY A 1 98 ? -11.651 -2.773 -5.962 1.00 96.12 98 GLY A O 1
ATOM 789 N N . ALA A 1 99 ? -13.111 -4.183 -6.921 1.00 95.88 99 ALA A N 1
ATOM 790 C CA . ALA A 1 99 ? -12.188 -4.680 -7.945 1.00 95.88 99 ALA A CA 1
ATOM 791 C C . ALA A 1 99 ? -11.718 -3.596 -8.934 1.00 95.88 99 ALA A C 1
ATOM 793 O O . ALA A 1 99 ? -10.631 -3.718 -9.503 1.00 95.88 99 ALA A O 1
ATOM 794 N N . GLU A 1 100 ? -12.485 -2.516 -9.093 1.00 96.06 100 GLU A N 1
ATOM 795 C CA . GLU A 1 100 ? -12.147 -1.333 -9.889 1.00 96.06 100 GLU A CA 1
ATOM 796 C C . GLU A 1 100 ? -10.833 -0.667 -9.448 1.00 96.06 100 GLU A C 1
ATOM 798 O O . GLU A 1 100 ? -10.133 -0.069 -10.270 1.00 96.06 100 GLU A O 1
ATOM 803 N N . ALA A 1 101 ? -10.435 -0.843 -8.182 1.00 96.25 101 ALA A N 1
ATOM 804 C CA . ALA A 1 101 ? -9.175 -0.332 -7.653 1.00 96.25 101 ALA A CA 1
ATOM 805 C C . ALA A 1 101 ? -7.961 -0.819 -8.462 1.00 96.25 101 ALA A C 1
ATOM 807 O O . ALA A 1 101 ? -6.996 -0.076 -8.665 1.00 96.25 101 ALA A O 1
ATOM 808 N N . LEU A 1 102 ? -8.009 -2.061 -8.960 1.00 95.25 102 LEU A N 1
ATOM 809 C CA . LEU A 1 102 ? -6.927 -2.646 -9.751 1.00 95.25 102 LEU A CA 1
ATOM 810 C C . LEU A 1 102 ? -6.767 -1.964 -11.108 1.00 95.25 102 LEU A C 1
ATOM 812 O O . LEU A 1 102 ? -5.637 -1.751 -11.548 1.00 95.25 102 LEU A O 1
ATOM 816 N N . GLU A 1 103 ? -7.871 -1.603 -11.757 1.00 94.56 103 GLU A N 1
ATOM 817 C CA . GLU A 1 103 ? -7.846 -0.924 -13.054 1.00 94.56 103 GLU A CA 1
ATOM 818 C C . GLU A 1 103 ? -7.248 0.479 -12.920 1.00 94.56 103 GLU A C 1
ATOM 820 O O . GLU A 1 103 ? -6.377 0.867 -13.706 1.00 94.56 103 GLU A O 1
ATOM 825 N N . ILE A 1 104 ? -7.642 1.209 -11.871 1.00 95.25 104 ILE A N 1
ATOM 826 C CA . ILE A 1 104 ? -7.123 2.549 -11.581 1.00 95.25 104 ILE A CA 1
ATOM 827 C C . ILE A 1 104 ? -5.614 2.484 -11.335 1.00 95.25 104 ILE A C 1
ATOM 829 O O . ILE A 1 104 ? -4.860 3.195 -12.003 1.00 95.25 104 ILE A O 1
ATOM 833 N N . VAL A 1 105 ? -5.151 1.599 -10.446 1.00 93.94 105 VAL A N 1
ATOM 834 C CA . VAL A 1 105 ? -3.718 1.457 -10.133 1.00 93.94 105 VAL A CA 1
ATOM 835 C C . VAL A 1 105 ? -2.917 1.040 -11.360 1.00 93.94 105 VAL A C 1
ATOM 837 O O . VAL A 1 105 ? -1.867 1.620 -11.639 1.00 93.94 105 VAL A O 1
ATOM 840 N N . GLN A 1 106 ? -3.424 0.083 -12.138 1.00 92.19 106 GLN A N 1
ATOM 841 C CA . GLN A 1 106 ? -2.747 -0.382 -13.343 1.00 92.19 106 GLN A CA 1
ATOM 842 C C . GLN A 1 106 ? -2.624 0.731 -14.395 1.00 92.19 106 GLN A C 1
ATOM 844 O O . GLN A 1 106 ? -1.606 0.794 -15.083 1.00 92.19 106 GLN A O 1
ATOM 849 N N . SER A 1 107 ? -3.605 1.636 -14.492 1.00 93.50 107 SER A N 1
ATOM 850 C CA . SER A 1 107 ? -3.560 2.780 -15.415 1.00 93.50 107 SER A CA 1
ATOM 851 C C . SER A 1 107 ? -2.507 3.841 -15.057 1.00 93.50 107 SER A C 1
ATOM 853 O O . SER A 1 107 ? -2.107 4.620 -15.921 1.00 93.50 107 SER A O 1
ATOM 855 N N . LYS A 1 108 ? -2.054 3.883 -13.795 1.00 92.81 108 LYS A N 1
ATOM 856 C CA . LYS A 1 108 ? -1.073 4.858 -13.276 1.00 92.81 108 LYS A CA 1
ATOM 857 C C . LYS A 1 108 ? 0.329 4.282 -13.106 1.00 92.81 108 LYS A C 1
ATOM 859 O O . LYS A 1 108 ? 1.234 4.983 -12.665 1.00 92.81 108 LYS A O 1
ATOM 864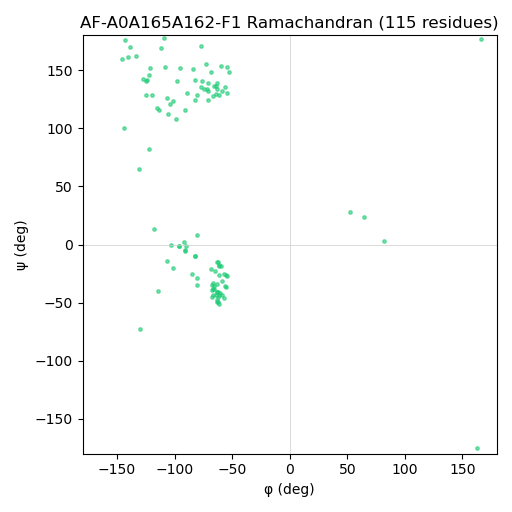 N N . ARG A 1 109 ? 0.510 3.004 -13.430 1.00 90.12 109 ARG A N 1
ATOM 865 C CA . ARG A 1 109 ? 1.784 2.309 -13.285 1.00 90.12 109 ARG A CA 1
ATOM 866 C C . ARG A 1 109 ? 2.741 2.692 -14.411 1.00 90.12 109 ARG A C 1
ATOM 868 O O . ARG A 1 109 ? 2.372 2.668 -15.585 1.00 90.12 109 ARG A O 1
ATOM 875 N N . ASP A 1 110 ? 3.993 2.962 -14.056 1.00 88.62 110 ASP A N 1
ATOM 876 C CA . ASP A 1 110 ? 5.027 3.219 -15.051 1.00 88.62 110 ASP A CA 1
ATOM 877 C C . ASP A 1 110 ? 5.366 1.960 -15.857 1.00 88.62 110 ASP A C 1
ATOM 879 O O . ASP A 1 110 ? 5.368 0.844 -15.317 1.00 88.62 110 ASP A O 1
ATOM 883 N N . PRO A 1 111 ? 5.752 2.109 -17.137 1.00 86.19 111 PRO A N 1
ATOM 884 C CA . PRO A 1 111 ? 6.225 0.979 -17.914 1.00 86.19 111 PRO A CA 1
ATOM 885 C C . PRO A 1 111 ? 7.471 0.340 -17.261 1.00 86.19 111 PRO A C 1
ATOM 887 O O . PRO A 1 111 ? 8.251 1.023 -16.582 1.00 86.19 111 PRO A O 1
ATOM 890 N N . PRO A 1 112 ? 7.726 -0.963 -17.492 1.00 82.31 112 PRO A N 1
ATOM 891 C CA . PRO A 1 112 ? 8.888 -1.661 -16.928 1.00 82.31 112 PRO A CA 1
ATOM 892 C C . PRO A 1 112 ? 10.250 -1.071 -17.321 1.00 82.31 112 PRO A C 1
ATOM 894 O O . PRO A 1 112 ? 11.247 -1.362 -16.665 1.00 82.31 112 PRO A O 1
ATOM 897 N N . SER A 1 113 ? 10.294 -0.267 -18.389 1.00 80.94 113 SER A N 1
ATOM 898 C CA . SER A 1 113 ? 11.482 0.429 -18.892 1.00 80.94 113 SER A CA 1
ATOM 899 C C . SER A 1 113 ? 11.687 1.830 -18.308 1.00 80.94 113 SER A C 1
ATOM 901 O O . SER A 1 113 ? 12.680 2.482 -18.624 1.00 80.94 113 SER A O 1
ATOM 903 N N . HIS A 1 114 ? 10.759 2.328 -17.488 1.00 82.44 114 HIS A N 1
ATOM 904 C CA . HIS A 1 114 ? 10.857 3.671 -16.922 1.00 82.44 114 HIS A CA 1
ATOM 905 C C . HIS A 1 114 ? 12.113 3.816 -16.050 1.00 82.44 114 HIS A C 1
ATOM 907 O O . HIS A 1 114 ? 12.335 3.006 -15.147 1.00 82.44 114 HIS A O 1
ATOM 913 N N . GLY A 1 115 ? 12.904 4.863 -16.303 1.00 71.00 115 GLY A N 1
ATOM 914 C CA . GLY A 1 115 ? 14.145 5.156 -15.576 1.00 71.00 115 GLY A CA 1
ATOM 915 C C . GLY A 1 115 ? 15.377 4.372 -16.046 1.00 71.00 115 GLY A C 1
ATOM 916 O O . GLY A 1 115 ? 16.443 4.520 -15.450 1.00 71.00 115 GLY A O 1
ATOM 917 N N . ILE A 1 116 ? 15.257 3.554 -17.099 1.00 75.94 116 ILE A N 1
ATOM 918 C CA . ILE A 1 116 ? 16.393 2.877 -17.738 1.00 75.94 116 ILE A CA 1
ATOM 919 C C . ILE A 1 116 ? 16.920 3.781 -18.857 1.00 75.94 116 ILE A C 1
ATOM 921 O O . ILE A 1 116 ? 16.206 4.038 -19.826 1.00 75.94 116 ILE A O 1
ATOM 925 N N . PHE A 1 117 ? 18.161 4.252 -18.708 1.00 62.12 117 PHE A N 1
ATOM 926 C CA . PHE A 1 117 ? 18.875 5.109 -19.663 1.00 62.12 117 PHE A CA 1
ATOM 927 C C . PHE A 1 117 ? 20.209 4.482 -20.088 1.00 62.12 117 PHE A C 1
ATOM 929 O O . PHE A 1 117 ? 20.873 3.818 -19.244 1.00 62.12 117 PHE A O 1
#

Organism: Xylona heveae (strain CBS 132557 / TC161) (NCBI:txid1328760)

Solvent-accessible surface area (backbone atoms only — not comparable to full-atom values): 7455 Å² total; per-residue (Å²): 136,83,55,59,78,74,71,48,67,40,75,66,58,76,86,74,55,86,67,92,82,85,87,77,90,50,68,65,68,63,65,92,42,55,68,82,75,94,61,85,63,71,48,78,46,75,74,64,84,28,55,58,41,49,58,48,72,75,51,80,56,37,56,56,46,80,44,79,78,50,63,54,42,100,76,58,25,39,49,70,70,59,47,52,51,52,43,52,50,51,36,32,78,67,67,52,29,56,70,65,26,55,57,56,52,59,73,71,55,75,61,57,60,67,89,56,129

Radius of gyration: 15.62 Å; Cα contacts (8 Å, |Δi|>4): 124; chains: 1; bounding box: 36×31×40 Å

Mean predicted aligned error: 5.62 Å

Secondary structure (DSSP, 8-state):
--B----EEET--GGG--S-----------GGGSPPPS--S-EEES---SHHHHHHHTSPPPBPPS-TTSPP-SSSS--HHHHHHHHHHHHHHTTSS-THHHHHHHHTPPPTTTT--

InterPro domains:
  IPR046670 Protein of unknown function DUF6540 [PF20174] (1-97)

pLDDT: mean 87.87, std 9.45, range [46.84, 97.19]